Protein AF-A0A2S8D3J1-F1 (afdb_monomer)

Mean predicted aligned error: 17.29 Å

Organism: Shigella dysenteriae (NCBI:txid622)

Foldseek 3Di:
DVVVPVVDDPVVCVVDVPVVVVVCVVCPPDDDDDQDDPRVVVPCPDPQDPVNVVPPPDPDPPVPQQWAFDWDQDPVVRDIDGDNVPIDHD

Solvent-accessible surface area (backbone atoms only — not comparable to full-atom values): 6052 Å² total; per-residue (Å²): 127,76,64,58,73,80,72,53,59,73,66,61,53,69,74,35,60,67,61,44,51,51,50,52,61,72,51,55,96,58,88,87,77,92,71,59,76,84,50,43,73,70,71,57,74,66,83,75,46,80,69,59,72,69,59,78,84,62,84,78,85,66,85,74,78,68,64,41,88,32,70,43,78,36,80,91,77,73,41,75,40,84,32,75,91,62,38,39,70,120

Structure (mmCIF, N/CA/C/O backbone):
data_AF-A0A2S8D3J1-F1
#
_entry.id   AF-A0A2S8D3J1-F1
#
loop_
_atom_site.group_PDB
_atom_site.id
_atom_site.type_symbol
_atom_site.label_atom_id
_atom_site.label_alt_id
_atom_site.label_comp_id
_atom_site.label_asym_id
_atom_site.label_entity_id
_atom_site.label_seq_id
_atom_site.pdbx_PDB_ins_code
_atom_site.Cartn_x
_atom_site.Cartn_y
_atom_site.Cartn_z
_atom_site.occupancy
_atom_site.B_iso_or_equiv
_atom_site.auth_seq_id
_atom_site.auth_comp_id
_atom_site.auth_asym_id
_atom_site.auth_atom_id
_atom_site.pdbx_PDB_model_num
ATOM 1 N N . ALA A 1 1 ? -2.261 -6.179 6.652 1.00 51.56 1 ALA A N 1
ATOM 2 C CA . ALA A 1 1 ? -1.108 -6.016 5.749 1.00 51.56 1 ALA A CA 1
ATOM 3 C C . ALA A 1 1 ? -0.187 -7.215 5.944 1.00 51.56 1 ALA A C 1
ATOM 5 O O . ALA A 1 1 ? 0.425 -7.328 6.994 1.00 51.56 1 ALA A O 1
ATOM 6 N N . GLU A 1 2 ? -0.177 -8.164 5.008 1.00 55.94 2 GLU A N 1
ATOM 7 C CA . GLU A 1 2 ? 0.665 -9.374 5.094 1.00 55.94 2 GLU A CA 1
ATOM 8 C C . GLU A 1 2 ? 2.071 -9.156 4.516 1.00 55.94 2 GLU A C 1
ATOM 10 O O . GLU A 1 2 ? 3.010 -9.836 4.904 1.00 55.94 2 GLU A O 1
ATOM 15 N N . THR A 1 3 ? 2.234 -8.161 3.642 1.00 51.09 3 THR A N 1
ATOM 16 C CA . THR A 1 3 ? 3.493 -7.820 2.965 1.00 51.09 3 THR A CA 1
ATOM 17 C C . THR A 1 3 ? 4.550 -7.224 3.890 1.00 51.09 3 THR A C 1
ATOM 19 O O . THR A 1 3 ? 5.722 -7.540 3.732 1.00 51.09 3 THR A O 1
ATOM 22 N N . LEU A 1 4 ? 4.152 -6.442 4.899 1.00 58.44 4 LEU A N 1
ATOM 23 C CA . LEU A 1 4 ? 5.084 -5.829 5.858 1.00 58.44 4 LEU A CA 1
ATOM 24 C C . LEU A 1 4 ? 5.927 -6.863 6.619 1.00 58.44 4 LEU A C 1
ATOM 26 O O . LEU A 1 4 ? 7.088 -6.597 6.911 1.00 58.44 4 LEU A O 1
ATOM 30 N N . LYS A 1 5 ? 5.378 -8.063 6.857 1.00 62.03 5 LYS A N 1
ATOM 31 C CA . LYS A 1 5 ? 6.076 -9.178 7.521 1.00 62.03 5 LYS A CA 1
ATOM 32 C C . LYS A 1 5 ? 7.321 -9.645 6.757 1.00 62.03 5 LYS A C 1
ATOM 34 O O . LYS A 1 5 ? 8.212 -10.230 7.356 1.00 62.03 5 LYS A O 1
ATOM 39 N N . TYR A 1 6 ? 7.358 -9.411 5.445 1.00 63.22 6 TYR A N 1
ATOM 40 C CA . TYR A 1 6 ? 8.458 -9.807 4.565 1.00 63.22 6 TYR A CA 1
ATOM 41 C C . TYR A 1 6 ? 9.333 -8.625 4.131 1.00 63.22 6 TYR A C 1
ATOM 43 O O . TYR A 1 6 ? 10.302 -8.829 3.405 1.00 63.22 6 TYR A O 1
ATOM 51 N N . SER A 1 7 ? 8.988 -7.398 4.531 1.00 66.31 7 SER A N 1
ATOM 52 C CA . SER A 1 7 ? 9.696 -6.183 4.110 1.00 66.31 7 SER A CA 1
ATOM 53 C C . SER A 1 7 ? 10.679 -5.668 5.155 1.00 66.31 7 SER A C 1
ATOM 55 O O . SER A 1 7 ? 11.683 -5.074 4.781 1.00 66.31 7 SER A O 1
ATOM 57 N N . VAL A 1 8 ? 10.404 -5.885 6.443 1.00 71.62 8 VAL A N 1
ATOM 58 C CA . VAL A 1 8 ? 11.207 -5.351 7.552 1.00 71.62 8 VAL A CA 1
ATOM 59 C C . VAL A 1 8 ? 11.470 -6.458 8.565 1.00 71.62 8 VAL A C 1
ATOM 61 O O . VAL A 1 8 ? 10.571 -7.244 8.872 1.00 71.62 8 VAL A O 1
ATOM 64 N N . LYS A 1 9 ? 12.700 -6.536 9.087 1.00 81.94 9 LYS A N 1
ATOM 65 C CA . LYS A 1 9 ? 13.027 -7.484 10.154 1.00 81.94 9 LYS A CA 1
ATOM 66 C C . LYS A 1 9 ? 12.405 -7.029 11.480 1.00 81.94 9 LYS A C 1
ATOM 68 O O . LYS A 1 9 ? 12.425 -5.836 11.773 1.00 81.94 9 LYS A O 1
ATOM 73 N N . PRO A 1 10 ? 11.923 -7.953 12.329 1.00 79.00 10 PRO A N 1
ATOM 74 C CA . PRO A 1 10 ? 11.356 -7.598 13.632 1.00 79.00 10 PRO A CA 1
ATOM 75 C C . PRO A 1 10 ? 12.316 -6.813 14.539 1.00 79.00 10 PRO A C 1
ATOM 77 O O . PRO A 1 10 ? 11.873 -5.953 15.292 1.00 79.00 10 PRO A O 1
ATOM 80 N N . GLU A 1 11 ? 13.620 -7.085 14.446 1.00 78.25 11 GLU A N 1
ATOM 81 C CA . GLU A 1 11 ? 14.665 -6.364 15.185 1.00 78.25 11 GLU A CA 1
ATOM 82 C C . GLU A 1 11 ? 14.680 -4.870 14.831 1.00 78.25 11 GLU A C 1
ATOM 84 O O . GLU A 1 11 ? 14.682 -4.024 15.721 1.00 78.25 11 GLU A O 1
ATOM 89 N N . ASP A 1 12 ? 14.592 -4.538 13.541 1.00 74.50 12 ASP A N 1
ATOM 90 C CA . ASP A 1 12 ? 14.601 -3.152 13.057 1.00 74.50 12 ASP A CA 1
ATOM 91 C C . ASP A 1 12 ? 13.321 -2.401 13.460 1.00 74.50 12 ASP A C 1
ATOM 93 O O . ASP A 1 12 ? 13.358 -1.204 13.726 1.00 74.50 12 ASP A O 1
ATOM 97 N N . MET A 1 13 ? 12.194 -3.112 13.590 1.00 70.31 13 MET A N 1
ATOM 98 C CA . MET A 1 13 ? 10.940 -2.532 14.095 1.00 70.31 13 MET A CA 1
ATOM 99 C C . MET A 1 13 ? 11.008 -2.173 15.586 1.00 70.31 13 MET A C 1
ATOM 101 O O . MET A 1 13 ? 10.284 -1.285 16.030 1.00 70.31 13 MET A O 1
ATOM 105 N N . ALA A 1 14 ? 11.821 -2.889 16.369 1.00 76.25 14 ALA A N 1
ATOM 106 C CA . ALA A 1 14 ? 11.933 -2.698 17.815 1.00 76.25 14 ALA A CA 1
ATOM 107 C C . ALA A 1 14 ? 13.044 -1.710 18.203 1.00 76.25 14 ALA A C 1
ATOM 109 O O . ALA A 1 14 ? 12.944 -1.059 19.242 1.00 76.25 14 ALA A O 1
ATOM 110 N N . ASN A 1 15 ? 14.087 -1.602 17.375 1.00 81.44 15 ASN A N 1
ATOM 111 C CA . ASN A 1 15 ? 15.243 -0.748 17.636 1.00 81.44 15 ASN A CA 1
ATOM 112 C C . ASN A 1 15 ? 14.968 0.744 17.380 1.00 81.44 15 ASN A C 1
ATOM 114 O O . ASN A 1 15 ? 15.591 1.577 18.034 1.00 81.44 15 ASN A O 1
ATOM 118 N N . ASP A 1 16 ? 14.040 1.084 16.475 1.00 80.75 16 ASP A N 1
ATOM 119 C CA . ASP A 1 16 ? 13.655 2.473 16.186 1.00 80.75 16 ASP A CA 1
ATOM 120 C C . ASP A 1 16 ? 12.122 2.640 16.062 1.00 80.75 16 ASP A C 1
ATOM 122 O O . ASP A 1 16 ? 11.537 2.482 14.981 1.00 80.75 16 ASP A O 1
ATOM 126 N N . PRO A 1 17 ? 11.443 2.961 17.180 1.00 79.06 17 PRO A N 1
ATOM 127 C CA . PRO A 1 17 ? 9.999 3.176 17.197 1.00 79.06 17 PRO A CA 1
ATOM 128 C C . PRO A 1 17 ? 9.535 4.385 16.371 1.00 79.06 17 PRO A C 1
ATOM 130 O O . PRO A 1 17 ? 8.445 4.342 15.798 1.00 79.06 17 PRO A O 1
ATOM 133 N N . GLU A 1 18 ? 10.336 5.452 16.295 1.00 81.88 18 GLU A N 1
ATOM 134 C CA . GLU A 1 18 ? 9.973 6.681 15.576 1.00 81.88 18 GLU A CA 1
ATOM 135 C C . GLU A 1 18 ? 10.014 6.454 14.065 1.00 81.88 18 GLU A C 1
ATOM 137 O O . GLU A 1 18 ? 9.069 6.799 13.349 1.00 81.88 18 GLU A O 1
ATOM 142 N N . TRP A 1 19 ? 11.055 5.774 13.584 1.00 85.25 19 TRP A N 1
ATOM 143 C CA . TRP A 1 19 ? 11.131 5.328 12.197 1.00 85.25 19 TRP A CA 1
ATOM 144 C C . TRP A 1 19 ? 9.941 4.438 11.816 1.00 85.25 19 TRP A C 1
ATOM 146 O O . TRP A 1 19 ? 9.348 4.609 10.748 1.00 85.25 19 TRP A O 1
ATOM 156 N N . PHE A 1 20 ? 9.540 3.513 12.695 1.00 81.25 20 PHE A N 1
ATOM 157 C CA . PHE A 1 20 ? 8.406 2.630 12.429 1.00 81.25 20 PHE A CA 1
ATOM 158 C C . PHE A 1 20 ? 7.075 3.396 12.348 1.00 81.25 20 PHE A C 1
ATOM 160 O O . PHE A 1 20 ? 6.249 3.120 11.471 1.00 81.25 20 PHE A O 1
ATOM 167 N N . LEU A 1 21 ? 6.864 4.391 13.215 1.00 85.12 21 LEU A N 1
ATOM 168 C CA . LEU A 1 21 ? 5.692 5.266 13.142 1.00 85.12 21 LEU A CA 1
ATOM 169 C C . LEU A 1 21 ? 5.654 6.036 11.821 1.00 85.12 21 LEU A C 1
ATOM 171 O O . LEU A 1 21 ? 4.609 6.063 11.163 1.00 85.12 21 LEU A O 1
ATOM 175 N N . GLU A 1 22 ? 6.783 6.587 11.387 1.00 85.88 22 GLU A N 1
ATOM 176 C CA . GLU A 1 22 ? 6.867 7.311 10.120 1.00 85.88 22 GLU A CA 1
ATOM 177 C C . GLU A 1 22 ? 6.628 6.387 8.915 1.00 85.88 22 GLU A C 1
ATOM 179 O O . GLU A 1 22 ? 5.837 6.719 8.027 1.00 85.88 22 GLU A O 1
ATOM 184 N N . LEU A 1 23 ? 7.169 5.165 8.940 1.00 82.12 23 LEU A N 1
ATOM 185 C CA . LEU A 1 23 ? 6.861 4.131 7.952 1.00 82.12 23 LEU A CA 1
ATOM 186 C C . LEU A 1 23 ? 5.345 3.879 7.880 1.00 82.12 23 LEU A C 1
ATOM 188 O O . LEU A 1 23 ? 4.755 3.886 6.800 1.00 82.12 23 LEU A O 1
ATOM 192 N N . THR A 1 24 ? 4.665 3.699 9.017 1.00 82.31 24 THR A N 1
ATOM 193 C CA . THR A 1 24 ? 3.209 3.474 9.004 1.00 82.31 24 THR A CA 1
ATOM 194 C C . THR A 1 24 ? 2.416 4.686 8.510 1.00 82.31 24 THR A C 1
ATOM 196 O O . THR A 1 24 ? 1.422 4.498 7.800 1.00 82.31 24 THR A O 1
ATOM 199 N N . ARG A 1 25 ? 2.859 5.917 8.811 1.00 83.50 25 ARG A N 1
ATOM 200 C CA . ARG A 1 25 ? 2.250 7.157 8.305 1.00 83.50 25 ARG A CA 1
ATOM 201 C C . ARG A 1 25 ? 2.353 7.240 6.782 1.00 83.50 25 ARG A C 1
ATOM 203 O O . ARG A 1 25 ? 1.344 7.511 6.132 1.00 83.50 25 ARG A O 1
ATOM 210 N N . GLN A 1 26 ? 3.524 6.963 6.212 1.00 82.62 26 GLN A N 1
ATOM 211 C CA . GLN A 1 26 ? 3.754 7.023 4.764 1.00 82.62 26 GLN A CA 1
ATOM 212 C C . GLN A 1 26 ? 2.991 5.933 4.001 1.00 82.62 26 GLN A C 1
ATOM 214 O O . GLN A 1 26 ? 2.412 6.181 2.941 1.00 82.62 26 GLN A O 1
ATOM 219 N N . LEU A 1 27 ? 2.930 4.722 4.561 1.00 78.25 27 LEU A N 1
ATOM 220 C CA . LEU A 1 27 ? 2.223 3.592 3.951 1.00 78.25 27 LEU A CA 1
ATOM 221 C C . LEU A 1 27 ? 0.688 3.698 4.087 1.00 78.25 27 LEU A C 1
ATOM 223 O O . LEU A 1 27 ? -0.049 2.973 3.409 1.00 78.25 27 LEU A O 1
ATOM 227 N N . HIS A 1 28 ? 0.172 4.571 4.958 1.00 79.69 28 HIS A N 1
ATOM 228 C CA . HIS A 1 28 ? -1.259 4.677 5.237 1.00 79.69 28 HIS A CA 1
ATOM 229 C C . HIS A 1 28 ? -2.071 5.040 3.978 1.00 79.69 28 HIS A C 1
ATOM 231 O O . HIS A 1 28 ? -1.759 5.978 3.247 1.00 79.69 28 HIS A O 1
ATOM 237 N N . LYS A 1 29 ? -3.150 4.282 3.723 1.00 76.12 29 LYS A N 1
ATOM 238 C CA . LYS A 1 29 ? -4.025 4.380 2.530 1.00 76.12 29 LYS A CA 1
ATOM 239 C C . LYS A 1 29 ? -3.331 4.142 1.177 1.00 76.12 29 LYS A C 1
ATOM 241 O O . LYS A 1 29 ? -3.959 4.350 0.137 1.00 76.12 29 LYS A O 1
ATOM 246 N N . ARG A 1 30 ? -2.087 3.654 1.155 1.00 76.50 30 ARG A N 1
ATOM 247 C CA . ARG A 1 30 ? -1.388 3.277 -0.082 1.00 76.50 30 ARG A CA 1
ATOM 248 C C . ARG A 1 30 ? -1.660 1.819 -0.451 1.00 76.50 30 ARG A C 1
ATOM 250 O O . ARG A 1 30 ? -1.866 0.962 0.408 1.00 76.50 30 ARG A O 1
ATOM 257 N N . ARG A 1 31 ? -1.714 1.543 -1.757 1.00 74.19 31 ARG A N 1
ATOM 258 C CA . ARG A 1 31 ? -1.915 0.197 -2.313 1.00 74.19 31 ARG A CA 1
ATOM 259 C C . ARG A 1 31 ? -0.593 -0.287 -2.893 1.00 74.19 31 ARG A C 1
ATOM 261 O O . ARG A 1 31 ? -0.217 0.133 -3.978 1.00 74.19 31 ARG A O 1
ATOM 268 N N . PHE A 1 32 ? 0.091 -1.163 -2.165 1.00 66.88 32 PHE A N 1
ATOM 269 C CA . PHE A 1 32 ? 1.324 -1.786 -2.639 1.00 66.88 32 PHE A CA 1
ATOM 270 C C . PHE A 1 32 ? 1.009 -3.021 -3.476 1.00 66.88 32 PHE A C 1
ATOM 272 O O . PHE A 1 32 ? 0.180 -3.846 -3.089 1.00 66.88 32 PHE A O 1
ATOM 279 N N . ILE A 1 33 ? 1.696 -3.152 -4.607 1.00 68.38 33 ILE A N 1
ATOM 280 C CA . ILE A 1 33 ? 1.665 -4.337 -5.461 1.00 68.38 33 ILE A CA 1
ATOM 281 C C . ILE A 1 33 ? 3.074 -4.926 -5.421 1.00 68.38 33 ILE A C 1
ATOM 283 O O . ILE A 1 33 ? 4.035 -4.248 -5.767 1.00 68.38 33 ILE A O 1
ATOM 287 N N . SER A 1 34 ? 3.213 -6.173 -4.968 1.00 65.69 34 SER A N 1
ATOM 288 C CA . SER A 1 34 ? 4.490 -6.885 -5.066 1.00 65.69 34 SER A CA 1
ATOM 289 C C . SER A 1 34 ? 4.635 -7.398 -6.495 1.00 65.69 34 SER A C 1
ATOM 291 O O . SER A 1 34 ? 3.863 -8.252 -6.933 1.00 65.69 34 SER A O 1
ATOM 293 N N . THR A 1 35 ? 5.577 -6.835 -7.246 1.00 65.69 35 THR A N 1
ATOM 294 C CA . THR A 1 35 ? 5.847 -7.223 -8.632 1.00 65.69 35 THR A CA 1
ATOM 295 C C . THR A 1 35 ? 7.077 -8.131 -8.654 1.00 65.69 35 THR A C 1
ATOM 297 O O . THR A 1 35 ? 8.158 -7.779 -8.186 1.00 65.69 35 THR A O 1
ATOM 300 N N . GLY A 1 36 ? 6.907 -9.353 -9.156 1.00 70.50 36 GLY A N 1
ATOM 301 C CA . GLY A 1 36 ? 7.958 -10.369 -9.237 1.00 70.50 36 GLY A CA 1
ATOM 302 C C . GLY A 1 36 ? 7.912 -11.119 -10.568 1.00 70.50 36 GLY A C 1
ATOM 303 O O . GLY A 1 36 ? 6.947 -11.009 -11.325 1.00 70.50 36 GLY A O 1
ATOM 304 N N . GLY A 1 37 ? 8.962 -11.886 -10.872 1.00 73.12 37 GLY A N 1
ATOM 305 C CA . GLY A 1 37 ? 9.035 -12.695 -12.095 1.00 73.12 37 GLY A CA 1
ATOM 306 C C . GLY A 1 37 ? 8.981 -11.860 -13.380 1.00 73.12 37 GLY A C 1
ATOM 307 O O . GLY A 1 37 ? 9.602 -10.803 -13.463 1.00 73.12 37 GLY A O 1
ATOM 308 N N . ALA A 1 38 ? 8.224 -12.322 -14.379 1.00 70.88 38 ALA A N 1
ATOM 309 C CA . ALA A 1 38 ? 8.116 -11.668 -15.689 1.00 70.88 38 ALA A CA 1
ATOM 310 C C . ALA A 1 38 ? 7.591 -10.220 -15.615 1.0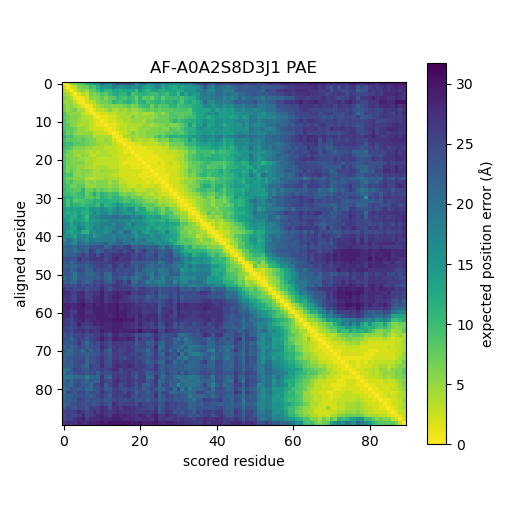0 70.88 38 ALA A C 1
ATOM 312 O O . ALA A 1 38 ? 7.931 -9.397 -16.460 1.00 70.88 38 ALA A O 1
ATOM 313 N N . LEU A 1 39 ? 6.814 -9.888 -14.578 1.00 64.50 39 LEU A N 1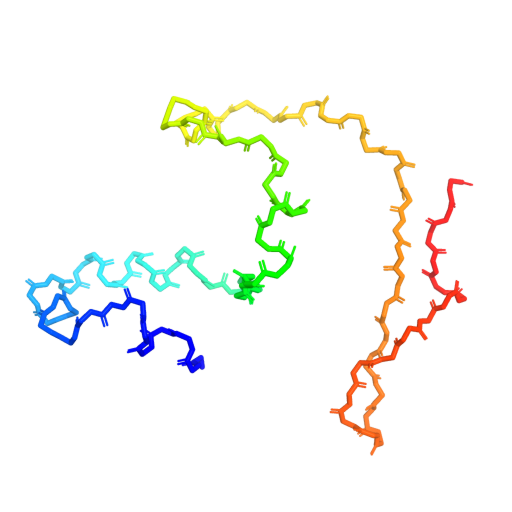
ATOM 314 C CA . LEU A 1 39 ? 6.252 -8.550 -14.385 1.00 64.50 39 LEU A CA 1
ATOM 315 C C . LEU A 1 39 ? 7.276 -7.545 -13.823 1.00 64.50 39 LEU A C 1
ATOM 317 O O . LEU A 1 39 ? 7.063 -6.339 -13.912 1.00 64.50 39 LEU A O 1
ATOM 321 N N . LYS A 1 40 ? 8.408 -8.026 -13.283 1.00 66.50 40 LYS A N 1
ATOM 322 C CA . LYS A 1 40 ? 9.473 -7.179 -12.724 1.00 66.50 40 LYS A CA 1
ATOM 323 C C . LYS A 1 40 ? 10.106 -6.270 -13.780 1.00 66.50 40 LYS A C 1
ATOM 325 O O . LYS A 1 40 ? 10.463 -5.146 -13.458 1.00 66.50 40 LYS A O 1
ATOM 330 N N . ASN A 1 41 ? 10.245 -6.753 -15.013 1.00 63.62 41 ASN A N 1
ATOM 331 C CA . ASN A 1 41 ? 10.914 -6.018 -16.093 1.00 63.62 41 ASN A CA 1
ATOM 332 C C . ASN A 1 41 ? 9.954 -5.121 -16.885 1.00 63.62 41 ASN A C 1
ATOM 334 O O . ASN A 1 41 ? 10.400 -4.253 -17.619 1.00 63.62 41 ASN A O 1
ATOM 338 N N . VAL A 1 42 ? 8.644 -5.343 -16.751 1.00 67.38 42 VAL A N 1
ATOM 339 C CA . VAL A 1 42 ? 7.605 -4.574 -17.455 1.00 67.38 42 VAL A CA 1
ATOM 340 C C . VAL A 1 42 ? 7.204 -3.332 -16.659 1.00 67.38 42 VAL A C 1
ATOM 342 O O . VAL A 1 42 ? 6.871 -2.312 -17.243 1.00 67.38 42 VAL A O 1
ATOM 345 N N . LEU A 1 43 ? 7.254 -3.410 -15.325 1.00 60.38 43 LEU A N 1
ATOM 346 C CA . L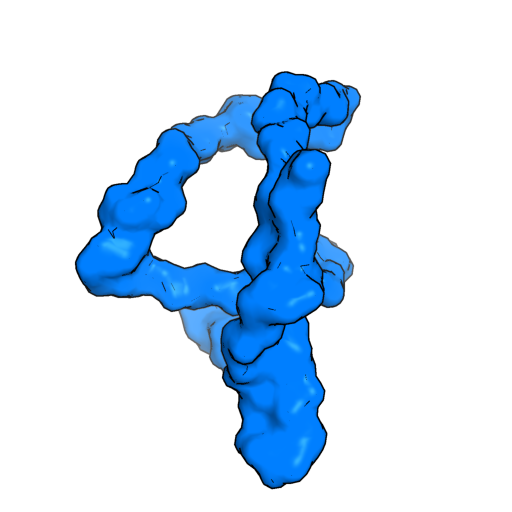EU A 1 43 ? 6.933 -2.296 -14.425 1.00 60.38 43 LEU A CA 1
ATOM 347 C C . LEU A 1 43 ? 8.172 -1.514 -13.958 1.00 60.38 43 LEU A C 1
ATOM 349 O O . LEU A 1 43 ? 8.049 -0.637 -13.113 1.00 60.38 43 LEU A O 1
ATOM 353 N N . GLN A 1 44 ? 9.352 -1.809 -14.513 1.00 60.03 44 GLN A N 1
ATOM 354 C CA . GLN A 1 44 ? 10.527 -0.933 -14.447 1.00 60.03 44 GLN A CA 1
ATOM 355 C C . GLN A 1 44 ? 10.404 0.157 -15.523 1.00 60.03 44 GLN A C 1
ATOM 357 O O . GLN A 1 44 ? 11.233 0.231 -16.427 1.00 60.03 44 GLN A O 1
ATOM 362 N N . LEU A 1 45 ? 9.332 0.953 -15.475 1.00 56.00 45 LEU A N 1
ATOM 363 C CA . LEU A 1 45 ? 9.305 2.209 -16.220 1.00 56.00 45 LEU A CA 1
ATOM 364 C C . LEU A 1 45 ? 10.175 3.184 -15.439 1.00 56.00 45 LEU A C 1
ATOM 366 O O . LEU A 1 45 ? 9.738 3.715 -14.429 1.00 56.00 45 LEU A O 1
ATOM 370 N N . ASP A 1 46 ? 11.419 3.284 -15.895 1.00 55.44 46 ASP A N 1
ATOM 371 C CA . ASP A 1 46 ? 12.464 4.188 -15.439 1.00 55.44 46 ASP A CA 1
ATOM 372 C C . ASP A 1 46 ? 12.884 3.993 -13.977 1.00 55.44 46 ASP A C 1
ATOM 374 O O . ASP A 1 46 ? 12.139 4.114 -13.011 1.00 55.44 46 ASP A O 1
ATOM 378 N N . ARG A 1 47 ? 14.142 3.595 -13.806 1.00 52.38 47 ARG A N 1
ATOM 379 C CA . ARG A 1 47 ? 14.757 3.412 -12.497 1.00 52.38 47 ARG A CA 1
ATOM 380 C C . ARG A 1 47 ? 14.946 4.801 -11.890 1.00 52.38 47 ARG A C 1
ATOM 382 O O . ARG A 1 47 ? 16.012 5.375 -12.081 1.00 52.38 47 ARG A O 1
ATOM 389 N N . GLU A 1 48 ? 13.920 5.318 -11.216 1.00 53.41 48 GLU A N 1
ATOM 390 C CA . GLU A 1 48 ? 13.986 6.592 -10.496 1.00 53.41 48 GLU A CA 1
ATOM 391 C C . GLU A 1 48 ? 15.230 6.569 -9.606 1.00 53.41 48 GLU A C 1
ATOM 393 O O . GLU A 1 48 ? 15.424 5.686 -8.758 1.00 53.41 48 GLU A O 1
ATOM 398 N N . THR A 1 49 ? 16.153 7.473 -9.907 1.00 56.75 49 THR A N 1
ATOM 399 C CA . THR A 1 49 ? 17.382 7.628 -9.147 1.00 56.75 49 THR A CA 1
ATOM 400 C C . THR A 1 49 ? 17.043 8.237 -7.790 1.00 56.75 49 THR A C 1
ATOM 402 O O . THR A 1 49 ? 15.996 8.853 -7.605 1.00 56.75 49 THR A O 1
ATOM 405 N N . ASN A 1 50 ? 17.928 8.079 -6.803 1.00 55.22 50 ASN A N 1
ATOM 406 C CA . ASN A 1 50 ? 17.721 8.704 -5.489 1.00 55.22 50 ASN A CA 1
ATOM 407 C C . ASN A 1 50 ? 17.529 10.230 -5.598 1.00 55.22 50 ASN A C 1
ATOM 409 O O . ASN A 1 50 ? 16.925 10.830 -4.719 1.00 55.22 50 ASN A O 1
ATOM 413 N N . GLU A 1 51 ? 18.046 10.840 -6.666 1.00 56.16 51 GLU A N 1
ATOM 414 C CA . GLU A 1 51 ? 17.910 12.260 -6.984 1.00 56.16 51 GLU A CA 1
ATOM 415 C C . GLU A 1 51 ? 16.486 12.613 -7.450 1.00 56.16 51 GLU A C 1
ATOM 417 O O . GLU A 1 51 ? 15.963 13.643 -7.031 1.00 56.16 51 GLU A O 1
ATOM 422 N N . ASP A 1 52 ? 15.810 11.730 -8.193 1.00 54.22 52 ASP A N 1
ATOM 423 C CA . ASP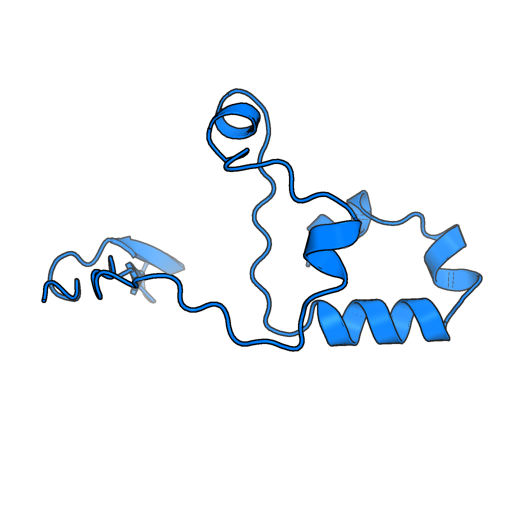 A 1 52 ? 14.418 11.922 -8.633 1.00 54.22 52 ASP A CA 1
ATOM 424 C C . ASP A 1 52 ? 13.431 11.874 -7.451 1.00 54.22 52 ASP A C 1
ATOM 426 O O . ASP A 1 52 ? 12.470 12.637 -7.392 1.00 54.22 52 ASP A O 1
ATOM 430 N N . LEU A 1 53 ? 13.707 11.029 -6.448 1.00 57.94 53 LEU A N 1
ATOM 431 C CA . LEU A 1 53 ? 12.868 10.877 -5.248 1.00 57.94 53 LEU A CA 1
ATOM 432 C C . LEU A 1 53 ? 12.979 12.047 -4.254 1.00 57.94 53 LEU A C 1
ATOM 434 O O . LEU A 1 53 ? 12.146 12.171 -3.355 1.00 57.94 53 LEU A O 1
ATOM 438 N N . VAL A 1 54 ? 14.008 12.889 -4.383 1.00 57.12 54 VAL A N 1
ATOM 439 C CA . VAL A 1 54 ? 14.221 14.071 -3.527 1.00 57.12 54 VAL A CA 1
ATOM 440 C C . VAL A 1 54 ? 13.443 15.287 -4.053 1.00 57.12 54 VAL A C 1
ATOM 442 O O . VAL A 1 54 ? 13.129 16.194 -3.282 1.00 57.12 54 VAL A O 1
ATOM 445 N N . ILE A 1 55 ? 13.046 15.287 -5.330 1.00 49.03 55 ILE A N 1
ATOM 446 C CA . ILE A 1 55 ? 12.277 16.364 -5.970 1.00 49.03 55 ILE A CA 1
ATOM 447 C C . ILE A 1 55 ? 10.779 16.043 -5.865 1.00 49.03 55 ILE A C 1
ATOM 449 O O . ILE A 1 55 ? 10.095 15.786 -6.847 1.00 49.03 55 ILE A O 1
ATOM 453 N N . ALA A 1 56 ? 10.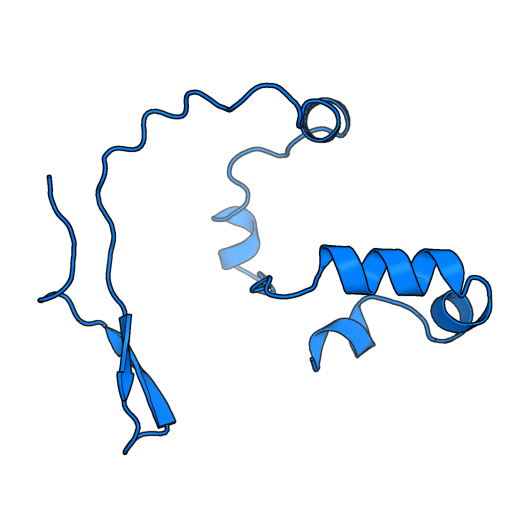250 16.020 -4.644 1.00 48.28 56 ALA A N 1
ATOM 454 C CA . ALA A 1 56 ? 8.819 15.806 -4.402 1.00 48.28 56 ALA A CA 1
ATOM 455 C C . ALA A 1 56 ? 8.047 17.111 -4.115 1.00 48.28 56 ALA A C 1
ATOM 457 O O . ALA A 1 56 ? 6.937 17.042 -3.588 1.00 48.28 56 ALA A O 1
ATOM 458 N N . ASP A 1 57 ? 8.618 18.282 -4.433 1.00 49.72 57 ASP A N 1
ATOM 459 C CA . ASP A 1 57 ? 7.978 19.594 -4.212 1.00 49.72 57 ASP A CA 1
ATOM 460 C C . ASP A 1 57 ? 7.816 20.452 -5.479 1.00 49.72 57 ASP A C 1
ATOM 462 O O . ASP A 1 57 ? 7.555 21.645 -5.386 1.00 49.72 57 ASP A O 1
ATOM 466 N N . ASP A 1 58 ? 7.908 19.866 -6.676 1.00 47.22 58 ASP A N 1
ATOM 467 C CA . ASP A 1 58 ? 7.358 20.524 -7.865 1.00 47.22 58 ASP A CA 1
ATOM 468 C C . ASP A 1 58 ? 6.426 19.558 -8.591 1.00 47.22 58 ASP A C 1
ATOM 470 O O . ASP A 1 58 ? 6.799 18.440 -8.950 1.00 47.22 58 ASP A O 1
ATOM 474 N N . GLY A 1 59 ? 5.158 19.953 -8.690 1.00 52.59 59 GLY A N 1
ATOM 475 C CA . GLY A 1 59 ? 4.081 19.121 -9.202 1.00 52.59 59 GLY A CA 1
ATOM 476 C C . GLY A 1 59 ? 4.385 18.689 -10.628 1.00 52.59 59 GLY A C 1
ATOM 477 O O . GLY A 1 59 ? 4.359 19.510 -11.538 1.00 52.59 59 GLY A O 1
ATOM 478 N N . GLY A 1 60 ? 4.659 17.396 -10.813 1.00 46.06 60 GLY A N 1
ATOM 479 C CA . GLY A 1 60 ? 4.948 16.829 -12.121 1.00 46.06 60 GLY A CA 1
ATOM 480 C C . GLY A 1 60 ? 3.834 17.141 -13.117 1.00 46.06 60 GLY A C 1
ATOM 481 O O . GLY A 1 60 ? 2.724 16.620 -12.994 1.00 46.06 60 GLY A O 1
ATOM 482 N N . ASP A 1 61 ? 4.159 17.951 -14.125 1.00 51.16 61 ASP A N 1
ATOM 483 C CA . ASP A 1 61 ? 3.355 18.190 -15.328 1.00 51.16 61 ASP A CA 1
ATOM 484 C C . ASP A 1 61 ? 3.448 16.972 -16.265 1.00 51.16 61 ASP A C 1
ATOM 486 O O . ASP A 1 61 ? 3.860 17.033 -17.425 1.00 51.16 61 ASP A O 1
ATOM 490 N N . GLY A 1 62 ? 3.123 15.802 -15.713 1.00 54.38 62 GLY A N 1
ATOM 491 C CA . GLY A 1 62 ? 2.834 14.630 -16.512 1.00 54.38 62 GLY A CA 1
ATOM 492 C C . GLY A 1 62 ? 1.554 14.922 -17.277 1.00 54.38 62 GLY A C 1
ATOM 493 O O . GLY A 1 62 ? 0.517 15.175 -16.666 1.00 54.38 62 GLY A O 1
ATOM 494 N N . THR A 1 63 ? 1.626 14.890 -18.606 1.00 60.88 63 THR A N 1
ATOM 495 C CA . THR A 1 63 ? 0.451 14.984 -19.477 1.00 60.88 63 THR A CA 1
ATOM 496 C C . THR A 1 63 ? -0.438 13.756 -19.246 1.00 60.88 63 THR A C 1
ATOM 498 O O . THR A 1 63 ? -0.338 12.745 -19.935 1.00 60.88 63 THR A O 1
ATOM 501 N N . ASP A 1 64 ? -1.275 13.826 -18.205 1.00 68.81 64 ASP A N 1
ATOM 502 C CA . ASP A 1 64 ? -2.349 12.875 -17.918 1.00 68.81 64 ASP A CA 1
ATOM 503 C C . ASP A 1 64 ? -3.320 12.932 -19.096 1.00 68.81 64 ASP A C 1
ATOM 505 O O . ASP A 1 64 ? -4.039 13.915 -19.275 1.00 68.81 64 ASP A O 1
ATOM 509 N N . ASP A 1 65 ? -3.344 11.871 -19.904 1.00 69.56 65 ASP A N 1
ATOM 510 C CA . ASP A 1 65 ? -4.252 11.734 -21.045 1.00 69.56 65 ASP A CA 1
ATOM 511 C C . ASP A 1 65 ? -5.716 11.534 -20.612 1.00 69.56 65 ASP A C 1
ATOM 513 O O . ASP A 1 65 ? -6.585 11.237 -21.431 1.00 69.56 65 ASP A O 1
ATOM 517 N N . GLY A 1 66 ? -5.986 11.632 -19.306 1.00 74.81 66 GLY A N 1
ATOM 518 C CA . GLY A 1 66 ? -7.306 11.630 -18.706 1.00 74.81 66 GLY A CA 1
ATOM 519 C C . G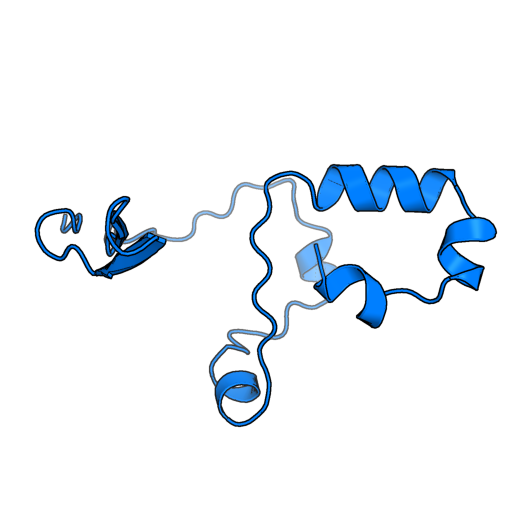LY A 1 66 ? -7.952 10.249 -18.650 1.00 74.81 66 GLY A C 1
ATOM 520 O O . GLY A 1 66 ? -8.964 10.090 -17.943 1.00 74.81 66 GLY A O 1
ATOM 521 N N . LYS A 1 67 ? -7.370 9.251 -19.331 1.00 81.94 67 LYS A N 1
ATOM 522 C CA . LYS A 1 67 ? -7.967 7.934 -19.527 1.00 81.94 67 LYS A CA 1
ATOM 523 C C . LYS A 1 67 ? -7.813 7.080 -18.281 1.00 81.94 67 LYS A C 1
ATOM 525 O O . LYS A 1 67 ? -6.723 6.847 -17.769 1.00 81.94 67 LYS A O 1
ATOM 530 N N . ARG A 1 68 ? -8.932 6.573 -17.768 1.00 84.25 68 ARG A N 1
ATOM 531 C CA . ARG A 1 68 ? -8.963 5.785 -16.527 1.00 84.25 68 ARG A CA 1
ATOM 532 C C . ARG A 1 68 ? -9.771 4.519 -16.751 1.00 84.25 68 ARG A C 1
ATOM 534 O O . ARG A 1 68 ? -10.957 4.600 -17.048 1.00 84.25 68 ARG A O 1
ATOM 541 N N . THR A 1 69 ? -9.154 3.353 -16.567 1.00 89.00 69 THR A N 1
ATO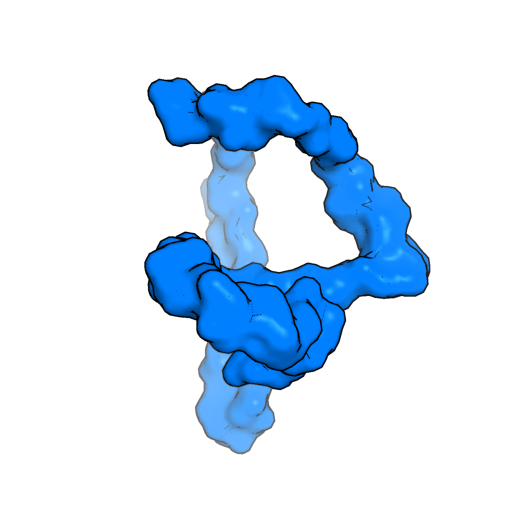M 542 C CA . THR A 1 69 ? -9.874 2.070 -16.541 1.00 89.00 69 THR A CA 1
ATOM 543 C C . THR A 1 69 ? -10.483 1.837 -15.162 1.00 89.00 69 THR A C 1
ATOM 545 O O . THR A 1 69 ? -9.801 1.933 -14.140 1.00 89.00 69 THR A O 1
ATOM 548 N N . ALA A 1 70 ? -11.763 1.496 -15.117 1.00 88.50 70 ALA A N 1
ATOM 549 C CA . ALA A 1 70 ? -12.514 1.323 -13.896 1.00 88.50 70 ALA A CA 1
ATOM 550 C C . ALA A 1 70 ? -12.646 -0.143 -13.475 1.00 88.50 70 ALA A C 1
ATOM 552 O O . ALA A 1 70 ? -12.867 -1.076 -14.255 1.00 88.50 70 ALA A O 1
ATOM 553 N N . PHE A 1 71 ? -12.568 -0.323 -12.161 1.00 92.19 71 PHE A N 1
ATOM 554 C CA . PHE A 1 71 ? -12.836 -1.576 -11.477 1.00 92.19 71 PHE A CA 1
ATOM 555 C C . PHE A 1 71 ? -13.847 -1.316 -10.367 1.00 92.19 71 PHE A C 1
ATOM 557 O O . PHE A 1 71 ? -13.722 -0.359 -9.604 1.00 92.19 71 PHE A O 1
ATOM 564 N N . VAL A 1 72 ? -14.851 -2.183 -10.262 1.00 92.69 72 VAL A N 1
ATOM 565 C CA . VAL A 1 72 ? -15.916 -2.071 -9.260 1.00 92.69 72 VAL A CA 1
ATOM 566 C C . VAL A 1 72 ? -15.846 -3.258 -8.314 1.00 92.69 72 VAL A C 1
ATOM 568 O O . VAL A 1 72 ? -15.600 -4.393 -8.726 1.00 92.69 72 VAL A O 1
ATOM 571 N N . TRP A 1 73 ? -16.061 -2.992 -7.027 1.00 93.12 73 TRP A N 1
ATOM 572 C CA . TRP A 1 73 ? -16.195 -4.033 -6.018 1.00 93.12 73 TRP A CA 1
ATOM 573 C C . TRP A 1 73 ? -17.530 -4.765 -6.177 1.00 93.12 73 TRP A C 1
ATOM 575 O O . TRP A 1 73 ? -18.594 -4.153 -6.096 1.00 93.12 73 TRP A O 1
ATOM 585 N N . ASP A 1 74 ? -17.476 -6.077 -6.386 1.00 91.81 74 ASP A N 1
ATOM 586 C CA . ASP A 1 74 ? -18.647 -6.948 -6.360 1.00 91.81 74 ASP A CA 1
ATOM 587 C C . ASP A 1 74 ? -18.801 -7.516 -4.942 1.00 91.81 74 ASP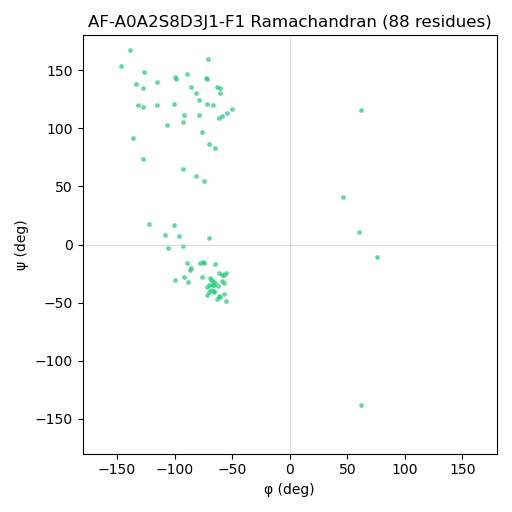 A C 1
ATOM 589 O O . ASP A 1 74 ? -18.021 -8.374 -4.518 1.00 91.81 74 ASP A O 1
ATOM 593 N N . SER A 1 75 ? -19.782 -7.013 -4.185 1.00 91.25 75 SER A N 1
ATOM 594 C CA . SER A 1 75 ? -20.008 -7.412 -2.789 1.00 91.25 75 SER A CA 1
ATOM 595 C C . SER A 1 75 ? -20.448 -8.870 -2.652 1.00 91.25 75 SER A C 1
ATOM 597 O O . SER A 1 75 ? -20.064 -9.521 -1.683 1.00 91.25 75 SER A O 1
ATOM 599 N N . GLY A 1 76 ? -21.177 -9.408 -3.636 1.00 93.31 76 GLY A N 1
ATOM 600 C CA . GLY A 1 76 ? -21.615 -10.803 -3.645 1.00 93.31 76 GLY A CA 1
ATOM 601 C C . GLY A 1 76 ? -20.456 -11.773 -3.868 1.00 93.31 76 GLY A C 1
ATOM 602 O O . GLY A 1 76 ? -20.358 -12.795 -3.196 1.00 93.31 76 GLY A O 1
ATOM 603 N N . LYS A 1 77 ? -19.532 -11.431 -4.775 1.00 90.94 77 LYS A N 1
ATOM 604 C CA . LYS A 1 77 ? -18.346 -12.257 -5.073 1.00 90.94 77 LYS A CA 1
ATOM 605 C C . LYS A 1 77 ? -17.108 -11.888 -4.250 1.00 90.94 77 LYS A C 1
ATOM 607 O O . LYS A 1 77 ? -16.070 -12.523 -4.421 1.00 90.94 77 LYS A O 1
ATOM 612 N N . ARG A 1 78 ? -17.206 -10.863 -3.393 1.00 91.19 78 ARG A N 1
ATOM 613 C CA . ARG A 1 78 ? -16.124 -10.307 -2.558 1.00 91.19 78 ARG A CA 1
ATOM 614 C C . ARG A 1 78 ? -14.818 -10.097 -3.332 1.00 91.19 78 ARG A C 1
ATOM 616 O O . ARG A 1 78 ? -13.733 -10.391 -2.831 1.00 91.19 78 ARG A O 1
ATOM 623 N N . ARG A 1 79 ? -14.924 -9.614 -4.570 1.00 88.12 79 ARG A N 1
ATOM 624 C CA . ARG A 1 79 ? -13.771 -9.347 -5.436 1.00 88.12 79 ARG A CA 1
ATOM 625 C C . ARG A 1 79 ? -14.028 -8.146 -6.329 1.00 88.12 79 ARG A C 1
ATOM 627 O O . ARG A 1 79 ? -15.169 -7.861 -6.687 1.00 88.12 79 ARG A O 1
ATOM 634 N N . TYR A 1 80 ? -12.957 -7.479 -6.736 1.00 90.31 80 TYR A N 1
ATOM 635 C CA . TYR A 1 80 ? -13.036 -6.472 -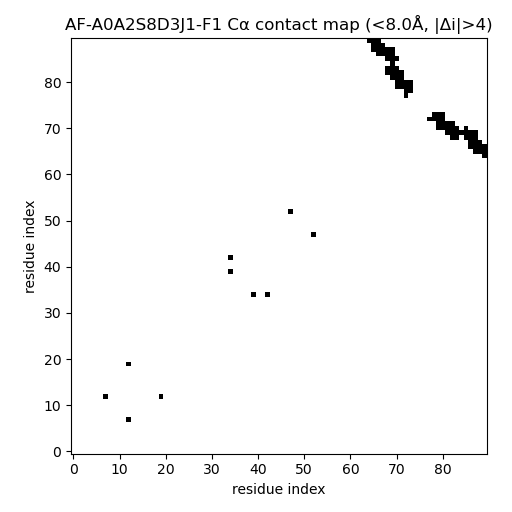7.787 1.00 90.31 80 TYR A CA 1
ATOM 636 C C . TYR A 1 80 ? -13.262 -7.145 -9.143 1.00 90.31 80 TYR A C 1
ATOM 638 O O . TYR A 1 80 ? -12.715 -8.215 -9.421 1.00 90.31 80 TYR A O 1
ATOM 646 N N . LYS A 1 81 ? -14.075 -6.513 -9.988 1.00 92.56 81 LYS A N 1
ATOM 647 C CA . LYS A 1 81 ? -14.266 -6.890 -11.390 1.00 92.56 81 LYS A CA 1
ATOM 648 C C . LYS A 1 81 ? -14.034 -5.683 -12.286 1.00 92.56 81 LYS A C 1
ATOM 650 O O . LYS A 1 81 ? -14.299 -4.552 -11.876 1.00 92.56 81 LYS A O 1
ATOM 655 N N . ARG A 1 82 ? -13.540 -5.936 -13.500 1.00 91.69 82 ARG A N 1
ATOM 656 C CA . ARG A 1 82 ? -13.425 -4.901 -14.529 1.00 91.69 82 ARG A CA 1
ATOM 657 C C . ARG A 1 82 ? -14.822 -4.366 -14.844 1.00 91.69 82 ARG A C 1
ATOM 659 O O . ARG A 1 82 ? -15.750 -5.162 -14.985 1.00 91.69 82 ARG A O 1
ATOM 666 N N . ALA A 1 83 ? -14.936 -3.048 -14.927 1.00 88.94 83 ALA A N 1
ATOM 667 C CA . ALA A 1 83 ? -16.172 -2.332 -15.208 1.00 88.94 83 ALA A CA 1
ATOM 668 C C . ALA A 1 83 ? -15.926 -1.364 -16.375 1.00 88.94 83 ALA A C 1
ATOM 670 O O . ALA A 1 83 ? -15.800 -0.163 -16.135 1.00 88.94 83 ALA A O 1
ATOM 671 N N . PRO A 1 84 ? -15.812 -1.875 -17.618 1.00 88.81 84 PRO A N 1
ATOM 672 C CA . PRO A 1 84 ? -15.498 -1.053 -18.788 1.00 88.81 84 PRO A CA 1
ATOM 673 C C . PRO A 1 84 ? -16.503 0.085 -18.990 1.00 88.81 84 PRO A C 1
ATOM 675 O O . PRO A 1 84 ? -16.172 1.128 -19.535 1.00 88.81 84 PRO A O 1
ATOM 678 N N . GLU A 1 85 ? -17.735 -0.101 -18.514 1.00 87.31 85 GLU A N 1
ATOM 679 C CA . GLU A 1 85 ? -18.800 0.896 -18.550 1.00 87.31 85 GLU A CA 1
ATOM 680 C C . GLU A 1 85 ? -18.528 2.143 -17.695 1.00 87.31 85 GLU A C 1
ATOM 682 O O . GLU A 1 85 ? -19.201 3.155 -17.860 1.00 87.31 85 GLU A O 1
ATOM 687 N N . LYS A 1 86 ? -17.571 2.073 -16.764 1.00 86.44 86 LYS A N 1
ATOM 688 C CA . LYS A 1 86 ? -17.153 3.202 -15.924 1.00 86.44 86 LYS A CA 1
ATOM 689 C C . LYS A 1 86 ? -15.772 3.726 -16.302 1.00 86.44 86 LYS A C 1
ATOM 691 O O . LYS A 1 86 ? -15.218 4.536 -15.556 1.00 86.44 86 LYS A O 1
ATOM 696 N N . ASP A 1 87 ? -15.212 3.242 -17.409 1.00 89.00 87 ASP A N 1
ATOM 697 C CA . ASP A 1 87 ? -13.962 3.768 -17.930 1.00 89.00 87 ASP A CA 1
ATOM 698 C C . ASP A 1 87 ? -14.184 5.240 -18.307 1.00 89.00 87 ASP A C 1
ATOM 700 O O . ASP A 1 87 ? -15.204 5.606 -18.894 1.00 89.00 87 ASP A O 1
ATOM 704 N N . LYS A 1 88 ? -13.234 6.099 -17.940 1.00 82.94 88 LYS A N 1
ATOM 705 C CA . LYS A 1 88 ? -13.191 7.468 -18.447 1.00 82.94 88 LYS A CA 1
ATOM 706 C C . LYS A 1 88 ? -12.320 7.446 -19.695 1.00 82.94 88 LYS A C 1
ATOM 708 O O . LYS A 1 88 ? -11.122 7.201 -19.586 1.00 82.94 88 LYS A O 1
ATOM 713 N N . SER A 1 89 ? -12.925 7.656 -20.852 1.00 72.25 89 SER A N 1
ATOM 714 C CA . SER A 1 89 ? -12.249 8.146 -22.054 1.00 72.25 89 SER A CA 1
ATOM 715 C C . SER A 1 89 ? -12.536 9.643 -22.159 1.00 72.25 89 SER A C 1
ATOM 717 O O . SER A 1 89 ? -13.627 10.042 -21.752 1.00 72.25 89 SER A O 1
ATOM 719 N N . ASP A 1 90 ? -11.565 10.430 -22.623 1.00 61.44 90 ASP A N 1
ATOM 720 C CA . ASP A 1 90 ? -11.686 11.884 -22.846 1.00 61.44 90 ASP A CA 1
ATOM 721 C C . ASP A 1 90 ? -13.038 12.324 -23.436 1.00 61.44 90 ASP A C 1
ATOM 723 O O . ASP A 1 90 ? -13.527 11.642 -24.372 1.00 61.44 90 ASP A O 1
#

Radius of gyration: 18.03 Å; Cα contacts (8 Å, |Δi|>4): 45; chains: 1; bounding box: 40×33×41 Å

pLDDT: mean 72.3, std 14.02, range [46.06, 93.31]

Sequence (90 aa):
AETLKYSVKPEDMANDPEWFLELTRQLHKRRFISTGGALKNVLQLDRETNEDLVIADDGGDGTDDGKRTAFVWDSGKRRYKRAPEKDKSD

InterPro domains:
  IPR000989 Replication protein [PF01446] (2-80)

Secondary structure (DSSP, 8-state):
--GGGGTS-HHHHHH-HHHHHHHHHHHTT-------GGGGTTS-SS---TTGGG--SS---------B--EEEETTTTEEEE-GGG-B--